Protein AF-A0A1Q5SSH8-F1 (afdb_monomer)

Solvent-accessible surface area (backbone atoms only — not comparable to full-atom values): 10742 Å² total; per-residue (Å²): 135,88,79,85,74,62,74,74,62,55,66,67,69,55,73,82,60,85,85,81,83,82,90,88,72,92,72,87,74,87,79,57,66,72,80,75,53,55,64,91,82,40,62,64,58,55,54,51,51,53,50,52,54,51,52,35,46,73,72,58,79,46,72,84,78,76,70,77,46,78,37,52,49,62,45,45,66,58,54,52,59,52,54,69,41,95,87,51,80,84,38,65,50,75,45,83,59,95,83,60,69,61,94,69,81,79,70,69,95,70,70,79,70,45,57,49,89,45,74,46,81,32,80,42,28,50,42,87,68,26,32,56,47,50,57,46,44,44,76,28,38,33,32,34,75,47,68,44,49,96,68,54,68,82,38,75,61,20,48,55,46,51,55,58,36,46,77,69,67,62

Foldseek 3Di:
DDQDDDPVVVVVVCPPDDDDDDDDDPDPDDDDVVVQPPCVPDVVSVVVVVVVVVVCVVVVSDDDDPQPEEEEQQCVVVLVVVCPDPVDPPRYYYDYDPPDDHDDDDDDPDDQADEQVDEAEQEPLLDDVNLVVLVVVLVNRHQHYHYHYPCACVDPSNVVSVVSSVVSND

Organism: NCBI:txid1316194

InterPro domains:
  IPR013968 Polyketide synthase-like, ketoreductase domain [PF08659] (118-170)
  IPR036291 NAD(P)-binding domain superfamily [SSF51735] (117-169)
  IPR050091 Polyketide and Nonribosomal Peptide Biosynthesis Enzymes [PTHR43775] (43-170)

Mean predicted aligned error: 15.13 Å

Sequence (170 aa):
MAVLVPAQIRRRIYARYPRGGSAGILGIEKINISELVPFHDDPSRLFYILKQVSTLQLDQSIRRPSLKQVWSAPRSIEAIQWAQKPAQHVNGIITFHSDDRVPVTPGLANPLALDGDATYLLAGGTGGRGANLARFLARKGAKNLAIISRSGSSTASAESVFQDLTAKGV

pLDDT: mean 75.87, std 20.67, range [20.83, 97.44]

Structure (mmCIF, N/CA/C/O backbone):
data_AF-A0A1Q5SSH8-F1
#
_entry.id   AF-A0A1Q5SSH8-F1
#
loop_
_atom_site.group_PDB
_atom_site.id
_atom_site.type_symbol
_atom_site.label_atom_id
_atom_site.label_alt_id
_atom_site.label_comp_id
_atom_site.label_asym_id
_atom_site.label_entity_id
_atom_site.label_seq_id
_atom_site.pdbx_PDB_ins_code
_atom_site.Cartn_x
_atom_site.Cartn_y
_atom_site.Cartn_z
_atom_site.occupancy
_atom_site.B_iso_or_equiv
_atom_site.auth_seq_id
_atom_site.auth_comp_id
_atom_site.auth_asym_id
_atom_site.auth_atom_id
_atom_site.pdbx_PDB_model_num
ATOM 1 N N . MET A 1 1 ? 19.139 17.529 -18.973 1.00 21.77 1 MET A N 1
ATOM 2 C CA . MET A 1 1 ? 18.656 17.644 -20.366 1.00 21.77 1 MET A CA 1
ATOM 3 C C . MET A 1 1 ? 17.249 18.221 -20.305 1.00 21.77 1 MET A C 1
ATOM 5 O O . MET A 1 1 ? 16.369 17.561 -19.769 1.00 21.77 1 MET A O 1
ATOM 9 N N . ALA A 1 2 ? 17.071 19.489 -20.684 1.00 20.83 2 ALA A N 1
ATOM 10 C CA . ALA A 1 2 ? 15.781 20.171 -20.591 1.00 20.83 2 ALA A CA 1
ATOM 11 C C . ALA A 1 2 ? 14.850 19.650 -21.694 1.00 20.83 2 ALA A C 1
ATOM 13 O O . ALA A 1 2 ? 15.162 19.779 -22.874 1.00 20.83 2 ALA A O 1
ATOM 14 N N . VAL A 1 3 ? 13.733 19.030 -21.313 1.00 25.66 3 VAL A N 1
ATOM 15 C CA . VAL A 1 3 ? 12.683 18.647 -22.261 1.00 25.66 3 VAL A CA 1
ATOM 16 C C . VAL A 1 3 ? 11.798 19.872 -22.467 1.00 25.66 3 VAL A C 1
ATOM 18 O O . VAL A 1 3 ? 11.134 20.329 -21.536 1.00 25.66 3 VAL A O 1
ATOM 21 N N . LEU A 1 4 ? 11.825 20.436 -23.674 1.00 25.84 4 LEU A N 1
ATOM 22 C CA . LEU A 1 4 ? 10.922 21.513 -24.065 1.00 25.84 4 LEU A CA 1
ATOM 23 C C . LEU A 1 4 ? 9.504 20.934 -24.166 1.00 25.84 4 LEU A C 1
ATOM 25 O O . LEU A 1 4 ? 9.192 20.192 -25.091 1.00 25.84 4 LEU A O 1
ATOM 29 N N . VAL A 1 5 ? 8.648 21.251 -23.195 1.00 35.44 5 VAL A N 1
ATOM 30 C CA . VAL A 1 5 ? 7.224 20.897 -23.251 1.00 35.44 5 VAL A CA 1
ATOM 31 C C . VAL A 1 5 ? 6.489 21.962 -24.081 1.00 35.44 5 VAL A C 1
ATOM 33 O O . VAL A 1 5 ? 6.582 23.148 -23.742 1.00 35.44 5 VAL A O 1
ATOM 36 N N . PRO A 1 6 ? 5.747 21.583 -25.140 1.00 36.59 6 PRO A N 1
ATOM 37 C CA . PRO A 1 6 ? 5.020 22.521 -25.993 1.00 36.59 6 PRO A CA 1
ATOM 38 C C . PRO A 1 6 ? 4.061 23.432 -25.209 1.00 36.59 6 PRO A C 1
ATOM 40 O O . PRO A 1 6 ? 3.349 22.996 -24.300 1.00 36.59 6 PRO A O 1
ATOM 43 N N . ALA A 1 7 ? 3.990 24.711 -25.595 1.00 40.41 7 ALA A N 1
ATOM 44 C CA . ALA A 1 7 ? 3.242 25.761 -24.888 1.00 40.41 7 ALA A CA 1
ATOM 45 C C . ALA A 1 7 ? 1.732 25.477 -24.709 1.00 40.41 7 ALA A C 1
ATOM 47 O O . ALA A 1 7 ? 1.098 26.027 -23.807 1.00 40.41 7 ALA A O 1
ATOM 48 N N . GLN A 1 8 ? 1.155 24.598 -25.531 1.00 41.16 8 GLN A N 1
ATOM 49 C CA . GLN A 1 8 ? -0.257 24.209 -25.462 1.00 41.16 8 GLN A CA 1
ATOM 50 C C . GLN A 1 8 ? -0.583 23.330 -24.240 1.00 41.16 8 GLN A C 1
ATOM 52 O O . GLN A 1 8 ? -1.671 23.456 -23.680 1.00 41.16 8 GLN A O 1
ATOM 57 N N . ILE A 1 9 ? 0.367 22.514 -23.763 1.00 44.97 9 ILE A N 1
ATOM 58 C CA . ILE A 1 9 ? 0.192 21.671 -22.565 1.00 44.97 9 ILE A CA 1
ATOM 59 C C . ILE A 1 9 ? 0.237 22.528 -21.289 1.00 44.97 9 ILE A C 1
ATOM 61 O O . ILE A 1 9 ? -0.510 22.271 -20.343 1.00 44.97 9 ILE A O 1
ATOM 65 N N . ARG A 1 10 ? 1.021 23.620 -21.292 1.00 39.19 10 ARG A N 1
ATOM 66 C CA . ARG A 1 10 ? 1.079 24.580 -20.174 1.00 39.19 10 ARG A CA 1
ATOM 67 C C . ARG A 1 10 ? -0.305 25.155 -19.851 1.00 39.19 10 ARG A C 1
ATOM 69 O O . ARG A 1 10 ? -0.724 25.136 -18.702 1.00 39.19 10 ARG A O 1
ATOM 76 N N . ARG A 1 11 ? -1.068 25.625 -20.842 1.00 38.59 11 ARG A N 1
ATOM 77 C CA . ARG A 1 11 ? -2.319 26.368 -20.576 1.00 38.59 11 ARG A CA 1
ATOM 78 C C . ARG A 1 11 ? -3.423 25.562 -19.877 1.00 38.59 11 ARG A C 1
ATOM 80 O O . ARG A 1 11 ? -4.264 26.174 -19.229 1.00 38.59 11 ARG A O 1
ATOM 87 N N . ARG A 1 12 ? -3.438 24.227 -19.982 1.00 41.97 12 ARG A N 1
ATOM 88 C CA . ARG A 1 12 ? -4.515 23.387 -19.416 1.00 41.97 12 ARG A CA 1
ATOM 89 C C . ARG A 1 12 ? -4.196 22.774 -18.055 1.00 41.97 12 ARG A C 1
ATOM 91 O O . ARG A 1 12 ? -5.119 22.549 -17.282 1.00 41.97 12 ARG A O 1
ATOM 98 N N . ILE A 1 13 ? -2.920 22.556 -17.740 1.00 41.16 13 ILE A N 1
ATOM 99 C CA . ILE A 1 13 ? -2.499 22.072 -16.415 1.00 41.16 13 ILE A CA 1
ATOM 100 C C . ILE A 1 13 ? -2.569 23.213 -15.378 1.00 41.16 13 ILE A C 1
ATOM 102 O O . ILE A 1 13 ? -3.005 22.994 -14.252 1.00 41.16 13 ILE A O 1
ATOM 106 N N . TYR A 1 14 ? -2.259 24.455 -15.775 1.00 39.22 14 TYR A N 1
ATOM 107 C CA . TYR A 1 14 ? -2.230 25.620 -14.872 1.00 39.22 14 TYR A CA 1
ATOM 108 C C . TYR A 1 14 ? -3.598 26.264 -14.561 1.00 39.22 14 TYR A C 1
ATOM 110 O O . TYR A 1 14 ? -3.658 27.192 -13.762 1.00 39.22 14 TYR A O 1
ATOM 118 N N . ALA A 1 15 ? -4.709 25.802 -15.147 1.00 39.56 15 ALA A N 1
ATOM 119 C CA . ALA A 1 15 ? -6.022 26.435 -14.951 1.00 39.56 15 ALA A CA 1
ATOM 120 C C . ALA A 1 15 ? -6.690 26.114 -13.594 1.00 39.56 15 ALA A C 1
ATOM 122 O O . ALA A 1 15 ? -7.671 26.762 -13.239 1.00 39.56 15 ALA A O 1
ATOM 123 N N . ARG A 1 16 ? -6.183 25.130 -12.832 1.00 39.19 16 ARG A N 1
ATOM 124 C CA . ARG A 1 16 ? -6.771 24.688 -11.548 1.00 39.19 16 ARG A CA 1
ATOM 125 C C . ARG A 1 16 ? -5.891 24.974 -10.315 1.00 39.19 16 ARG A C 1
ATOM 127 O O . ARG A 1 16 ? -6.264 24.598 -9.213 1.00 39.19 16 ARG A O 1
ATOM 134 N N . TYR A 1 17 ? -4.769 25.679 -10.473 1.00 36.31 17 TYR A N 1
ATOM 135 C CA . TYR A 1 17 ? -3.901 26.093 -9.360 1.00 36.31 17 TYR A CA 1
ATOM 136 C C . TYR A 1 17 ? -3.694 27.618 -9.386 1.00 36.31 17 TYR A C 1
ATOM 138 O O . TYR A 1 17 ? -2.878 28.107 -10.172 1.00 36.31 17 TYR A O 1
ATOM 146 N N . PRO A 1 18 ? -4.444 28.399 -8.583 1.00 34.56 18 PRO A N 1
ATOM 147 C CA . PRO A 1 18 ? -4.277 29.844 -8.538 1.00 34.56 18 PRO A CA 1
ATOM 148 C C . PRO A 1 18 ? -2.944 30.204 -7.871 1.00 34.56 18 PRO A C 1
ATOM 150 O O . PRO A 1 18 ? -2.592 29.703 -6.805 1.00 34.56 18 PRO A O 1
ATOM 153 N N . ARG A 1 19 ? -2.196 31.082 -8.542 1.00 47.03 19 ARG A N 1
ATOM 154 C CA . ARG A 1 19 ? -0.917 31.638 -8.091 1.00 47.03 19 ARG A CA 1
ATOM 155 C C . ARG A 1 19 ? -1.074 32.417 -6.786 1.00 47.03 19 ARG A C 1
ATOM 157 O O . ARG A 1 19 ? -1.913 33.308 -6.708 1.00 47.03 19 ARG A O 1
ATOM 164 N N . GLY A 1 20 ? -0.149 32.208 -5.856 1.00 34.50 20 GLY A N 1
ATOM 165 C CA . GLY A 1 20 ? 0.271 33.230 -4.901 1.00 34.50 20 GLY A CA 1
ATOM 166 C C . GLY A 1 20 ? 1.731 33.597 -5.168 1.00 34.50 20 GLY A C 1
ATOM 167 O O . GLY A 1 20 ? 2.601 32.760 -4.972 1.00 34.50 20 GLY A O 1
ATOM 168 N N . GLY A 1 21 ? 1.993 34.831 -5.612 1.00 32.09 21 GLY A N 1
ATOM 169 C CA . GLY A 1 21 ? 3.305 35.478 -5.455 1.00 32.09 21 GLY A CA 1
ATOM 170 C C . GLY A 1 21 ? 4.290 35.445 -6.634 1.00 32.09 21 GLY A C 1
ATOM 171 O O . GLY A 1 21 ? 4.921 34.434 -6.909 1.00 32.09 21 GLY A O 1
ATOM 172 N N . SER A 1 22 ? 4.479 36.634 -7.225 1.00 32.91 22 SER A N 1
ATOM 173 C CA . SER A 1 22 ? 5.673 37.185 -7.904 1.00 32.91 22 SER A CA 1
ATOM 174 C C . SER A 1 22 ? 6.276 36.496 -9.141 1.00 32.91 22 SER A C 1
ATOM 176 O O . SER A 1 22 ? 6.702 35.347 -9.150 1.00 32.91 22 SER A O 1
ATOM 178 N N . ALA A 1 23 ? 6.371 37.308 -10.195 1.00 40.91 23 ALA A N 1
ATOM 179 C CA . ALA A 1 23 ? 7.045 37.050 -11.454 1.00 40.91 23 ALA A CA 1
ATOM 180 C C . ALA A 1 23 ? 8.534 36.686 -11.292 1.00 40.91 23 ALA A C 1
ATOM 182 O O . ALA A 1 23 ? 9.235 37.269 -10.472 1.00 40.91 23 ALA A O 1
ATOM 183 N N . GLY A 1 24 ? 9.026 35.802 -12.168 1.00 35.91 24 GLY A N 1
ATOM 184 C CA . GLY A 1 24 ? 10.429 35.840 -12.596 1.00 35.91 24 GLY A CA 1
ATOM 185 C C . GLY A 1 24 ? 11.354 34.684 -12.212 1.00 35.91 24 GLY A C 1
ATOM 186 O O . GLY A 1 24 ? 12.543 34.805 -12.479 1.00 35.91 24 GLY A O 1
ATOM 187 N N . ILE A 1 25 ? 10.879 33.564 -11.655 1.00 35.59 25 ILE A N 1
ATOM 188 C CA . ILE A 1 25 ? 11.771 32.438 -11.313 1.00 35.59 25 ILE A CA 1
ATOM 189 C C . ILE A 1 25 ? 11.357 31.170 -12.064 1.00 35.59 25 ILE A C 1
ATOM 191 O O . ILE A 1 25 ? 10.195 30.764 -12.052 1.00 35.59 25 ILE A O 1
ATOM 195 N N . LEU A 1 26 ? 12.334 30.558 -12.740 1.00 40.56 26 LEU A N 1
ATOM 196 C CA . LEU A 1 26 ? 12.264 29.244 -13.375 1.00 40.56 26 LEU A CA 1
ATOM 197 C C . LEU A 1 26 ? 12.025 28.188 -12.274 1.00 40.56 26 LEU A C 1
ATOM 199 O O . LEU A 1 26 ? 12.963 27.630 -11.713 1.00 40.56 26 LEU A O 1
ATOM 203 N N . GLY A 1 27 ? 10.765 27.992 -11.886 1.00 34.47 27 GLY A N 1
ATOM 204 C CA . GLY A 1 27 ? 10.389 27.075 -10.814 1.00 34.47 27 GLY A CA 1
ATOM 205 C C . GLY A 1 27 ? 10.609 25.622 -11.226 1.00 34.47 27 GLY A C 1
ATOM 206 O O . GLY A 1 27 ? 10.046 25.161 -12.219 1.00 34.47 27 GLY A O 1
ATOM 207 N N . ILE A 1 28 ? 11.419 24.887 -10.463 1.00 36.03 28 ILE A N 1
ATOM 208 C CA . ILE A 1 28 ? 11.443 23.424 -10.524 1.00 36.03 28 ILE A CA 1
ATOM 209 C C . ILE A 1 28 ? 10.175 22.945 -9.810 1.00 36.03 28 ILE A C 1
ATOM 211 O O . ILE A 1 28 ? 10.139 22.856 -8.585 1.00 36.03 28 ILE A O 1
ATOM 215 N N . GLU A 1 29 ? 9.109 22.683 -10.566 1.00 48.97 29 GLU A N 1
ATOM 216 C CA . GLU A 1 29 ? 7.878 22.109 -10.018 1.00 48.97 29 GLU A CA 1
ATOM 217 C C . GLU A 1 29 ? 8.017 20.584 -9.925 1.00 48.97 29 GLU A C 1
ATOM 219 O O . GLU A 1 29 ? 8.230 19.887 -10.921 1.00 48.97 29 GLU A O 1
ATOM 224 N N . LYS A 1 30 ? 7.917 20.052 -8.702 1.00 42.56 30 LYS A N 1
ATOM 225 C CA . LYS A 1 30 ? 7.926 18.611 -8.438 1.00 42.56 30 LYS A CA 1
ATOM 226 C C . LYS A 1 30 ? 6.594 18.022 -8.895 1.00 42.56 30 LYS A C 1
ATOM 228 O O . LYS A 1 30 ? 5.599 18.091 -8.185 1.00 42.56 30 LYS A O 1
ATOM 233 N N . ILE A 1 31 ? 6.586 17.440 -10.085 1.00 58.81 31 ILE A N 1
ATOM 234 C CA . ILE A 1 31 ? 5.421 16.740 -10.617 1.00 58.81 31 ILE A CA 1
ATOM 235 C C . ILE A 1 31 ? 5.429 15.307 -10.082 1.00 58.81 31 ILE A C 1
ATOM 237 O O . ILE A 1 31 ? 6.291 14.506 -10.449 1.00 58.81 31 ILE A O 1
ATOM 241 N N . ASN A 1 32 ? 4.469 14.976 -9.220 1.00 58.44 32 ASN A N 1
ATOM 242 C CA . ASN A 1 32 ? 4.260 13.605 -8.780 1.00 58.44 32 ASN A CA 1
ATOM 243 C C . ASN A 1 32 ? 3.354 12.868 -9.775 1.00 58.44 32 ASN A C 1
ATOM 245 O O . ASN A 1 32 ? 2.171 13.176 -9.914 1.00 58.44 32 ASN A O 1
ATOM 249 N N . ILE A 1 33 ? 3.908 11.881 -10.480 1.00 61.31 33 ILE A N 1
ATOM 250 C CA . ILE A 1 33 ? 3.168 11.126 -11.499 1.00 61.31 33 ILE A CA 1
ATOM 251 C C . ILE A 1 33 ? 1.979 10.369 -10.879 1.00 61.31 33 ILE A C 1
ATOM 253 O O . ILE A 1 33 ? 0.953 10.233 -11.541 1.00 61.31 33 ILE A O 1
ATOM 257 N N . SER A 1 34 ? 2.048 9.951 -9.607 1.00 58.88 34 SER A N 1
ATOM 258 C CA . SER A 1 34 ? 0.924 9.258 -8.955 1.00 58.88 34 SER A CA 1
ATOM 259 C C . SER A 1 34 ? -0.309 10.150 -8.770 1.00 58.88 34 SER A C 1
ATOM 261 O O . SER A 1 34 ? -1.427 9.651 -8.764 1.00 58.88 34 SER A O 1
ATOM 263 N N . GLU A 1 35 ? -0.127 11.468 -8.664 1.00 61.06 35 GLU A N 1
ATOM 264 C CA . GLU A 1 35 ? -1.220 12.450 -8.545 1.00 61.06 35 GLU A CA 1
ATOM 265 C C . GLU A 1 35 ? -1.784 12.864 -9.914 1.00 61.06 35 GLU A C 1
ATOM 267 O O . GLU A 1 35 ? -2.909 13.355 -10.036 1.00 61.06 35 GLU A O 1
ATOM 272 N N . LEU A 1 36 ? -1.007 12.647 -10.976 1.00 57.47 36 LEU A N 1
ATOM 273 C CA . LEU A 1 36 ? -1.443 12.853 -12.353 1.00 57.47 36 LEU A CA 1
ATOM 274 C C . LEU A 1 36 ? -2.360 11.743 -12.851 1.00 57.47 36 LEU A C 1
ATOM 276 O O . LEU A 1 36 ? -3.102 11.980 -13.808 1.00 57.47 36 LEU A O 1
ATOM 280 N N . VAL A 1 37 ? -2.300 10.560 -12.236 1.00 57.81 37 VAL A N 1
ATOM 281 C CA . VAL A 1 37 ? -2.986 9.376 -12.748 1.00 57.81 37 VAL A CA 1
ATOM 282 C C . VAL A 1 37 ? -3.693 8.564 -11.652 1.00 57.81 37 VAL A C 1
ATOM 284 O O . VAL A 1 37 ? -3.322 7.422 -11.382 1.00 57.81 37 VAL A O 1
ATOM 287 N N . PRO A 1 38 ? -4.768 9.095 -11.040 1.00 58.94 38 PRO A N 1
ATOM 288 C CA . PRO A 1 38 ? -5.750 8.257 -10.368 1.00 58.94 38 PRO A CA 1
ATOM 289 C C . PRO A 1 38 ? -6.574 7.524 -11.439 1.00 58.94 38 PRO A C 1
ATOM 291 O O . PRO A 1 38 ? -7.648 7.960 -11.845 1.00 58.94 38 PRO A O 1
ATOM 294 N N . PHE A 1 39 ? -6.031 6.417 -11.954 1.00 54.72 39 PHE A N 1
ATOM 295 C CA . PHE A 1 39 ? -6.656 5.595 -13.003 1.00 54.72 39 PHE A CA 1
ATOM 296 C C . PHE A 1 39 ? -8.064 5.108 -12.639 1.00 54.72 39 PHE A C 1
ATOM 298 O O . PHE A 1 39 ? -8.866 4.825 -13.525 1.00 54.72 39 PHE A O 1
ATOM 305 N N . HIS A 1 40 ? -8.341 4.997 -11.340 1.00 57.31 40 HIS A N 1
ATOM 306 C CA . HIS A 1 40 ? -9.621 4.545 -10.815 1.00 57.31 40 HIS A CA 1
ATOM 307 C C . HIS A 1 40 ? -10.704 5.633 -10.845 1.00 57.31 40 HIS A C 1
ATOM 309 O O . HIS A 1 40 ? -11.877 5.288 -10.939 1.00 57.31 40 HIS A O 1
ATOM 315 N N . ASP A 1 41 ? -10.323 6.915 -10.839 1.00 65.56 41 ASP A N 1
ATOM 316 C CA . ASP A 1 41 ? -11.270 8.024 -10.663 1.00 65.56 41 ASP A CA 1
ATOM 317 C C . ASP A 1 41 ? -11.634 8.721 -11.989 1.00 65.56 41 ASP A C 1
ATOM 319 O O . ASP A 1 41 ? -12.723 9.276 -12.112 1.00 65.56 41 ASP A O 1
ATOM 323 N N . ASP A 1 42 ? -10.748 8.695 -12.998 1.00 71.62 42 ASP A N 1
ATOM 324 C CA . ASP A 1 42 ? -11.008 9.288 -14.323 1.00 71.62 42 ASP A CA 1
ATOM 325 C C . ASP A 1 42 ? -10.308 8.520 -15.471 1.00 71.62 42 ASP A C 1
ATOM 327 O O . ASP A 1 42 ? -9.178 8.845 -15.867 1.00 71.62 42 ASP A O 1
ATOM 331 N N . PRO A 1 43 ? -10.988 7.527 -16.073 1.00 76.81 43 PRO A N 1
ATOM 332 C CA . PRO A 1 43 ? -10.472 6.777 -17.221 1.00 76.81 43 PRO A CA 1
ATOM 333 C C . PRO A 1 43 ? -10.178 7.642 -18.461 1.00 76.81 43 PRO A C 1
ATOM 335 O O . PRO A 1 43 ? -9.291 7.311 -19.256 1.00 76.81 43 PRO A O 1
ATOM 338 N N . SER A 1 44 ? -10.873 8.776 -18.634 1.00 79.06 44 SER A N 1
ATOM 339 C CA . SER A 1 44 ? -10.694 9.660 -19.799 1.00 79.06 44 SER A CA 1
ATOM 340 C C . SER A 1 44 ? -9.335 10.354 -19.774 1.00 79.06 44 SER A C 1
ATOM 342 O O . SER A 1 44 ? -8.732 10.614 -20.822 1.00 79.06 44 SER A O 1
ATOM 344 N N . ARG A 1 45 ? -8.812 10.617 -18.574 1.00 74.94 45 ARG A N 1
ATOM 345 C CA . ARG A 1 45 ? -7.493 11.219 -18.376 1.00 74.94 45 ARG A CA 1
ATOM 346 C C . ARG A 1 45 ? -6.367 10.303 -18.839 1.00 74.94 45 ARG A C 1
ATOM 348 O O . ARG A 1 45 ? -5.435 10.784 -19.486 1.00 74.94 45 ARG A O 1
ATOM 355 N N . LEU A 1 46 ? -6.468 8.998 -18.577 1.00 77.88 46 LEU A N 1
ATOM 356 C CA . LEU A 1 46 ? -5.505 8.023 -19.090 1.00 77.88 46 LEU A CA 1
ATOM 357 C C . LEU A 1 46 ? -5.509 8.015 -20.620 1.00 77.88 46 LEU A C 1
ATOM 359 O O . LEU A 1 46 ? -4.450 8.124 -21.240 1.00 77.88 46 LEU A O 1
ATOM 363 N N . PHE A 1 47 ? -6.696 7.923 -21.225 1.00 82.75 47 PHE A N 1
ATOM 364 C CA . PHE A 1 47 ? -6.832 7.938 -22.679 1.00 82.75 47 PHE A CA 1
ATOM 365 C C . PHE A 1 47 ? -6.214 9.203 -23.287 1.00 82.75 47 PHE A C 1
ATOM 367 O O . PHE A 1 47 ? -5.460 9.124 -24.257 1.00 82.75 47 PHE A O 1
ATOM 374 N N . TYR A 1 48 ? -6.468 10.368 -22.683 1.00 83.94 48 TYR A N 1
ATOM 375 C CA . TYR A 1 48 ? -5.864 11.627 -23.106 1.00 83.94 48 TYR A CA 1
ATOM 376 C C . TYR A 1 48 ? -4.332 11.584 -23.040 1.00 83.94 48 TYR A C 1
ATOM 378 O O . TYR A 1 48 ? -3.679 11.923 -24.025 1.00 83.94 48 TYR A O 1
ATOM 386 N N . ILE A 1 49 ? -3.753 11.139 -21.920 1.00 84.25 49 ILE A N 1
ATOM 387 C CA . ILE A 1 49 ? -2.294 11.052 -21.749 1.00 84.25 49 ILE A CA 1
ATOM 388 C C . ILE A 1 49 ? -1.684 10.095 -22.778 1.00 84.25 49 ILE A C 1
ATOM 390 O O . ILE A 1 49 ? -0.731 10.470 -23.460 1.00 84.25 49 ILE A O 1
ATOM 394 N N . LEU A 1 50 ? -2.249 8.895 -22.944 1.00 86.00 50 LEU A N 1
ATOM 395 C CA . LEU A 1 50 ? -1.763 7.914 -23.918 1.00 86.00 50 LEU A CA 1
ATOM 396 C C . LEU A 1 50 ? -1.850 8.443 -25.349 1.00 86.00 50 LEU A C 1
ATOM 398 O O . LEU A 1 50 ? -0.902 8.281 -26.115 1.00 86.00 50 LEU A O 1
ATOM 402 N N . LYS A 1 51 ? -2.942 9.135 -25.697 1.00 88.00 51 LYS A N 1
ATOM 403 C CA . LYS A 1 51 ? -3.087 9.787 -27.002 1.00 88.00 51 LYS A CA 1
ATOM 404 C C . LYS A 1 51 ? -1.996 10.836 -27.221 1.00 88.00 51 LYS A C 1
ATOM 406 O O . LYS A 1 51 ? -1.382 10.840 -28.280 1.00 88.00 51 LYS A O 1
ATOM 411 N N . GLN A 1 52 ? -1.724 11.692 -26.233 1.00 87.00 52 GLN A N 1
ATOM 412 C CA . GLN A 1 52 ? -0.665 12.704 -26.340 1.00 8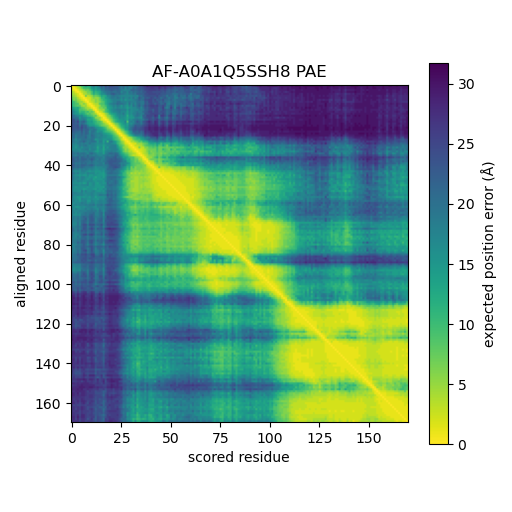7.00 52 GLN A CA 1
ATOM 413 C C . GLN A 1 52 ? 0.722 12.068 -26.497 1.00 87.00 52 GLN A C 1
ATOM 415 O O . GLN A 1 52 ? 1.472 12.460 -27.385 1.00 87.00 52 GLN A O 1
ATOM 420 N N . VAL A 1 53 ? 1.051 11.060 -25.683 1.00 87.06 53 VAL A N 1
ATOM 421 C CA . VAL A 1 53 ? 2.328 10.331 -25.785 1.00 87.06 53 VAL A CA 1
ATOM 422 C C . VAL A 1 53 ? 2.460 9.652 -27.150 1.00 87.06 53 VAL A C 1
ATOM 424 O O . VAL A 1 53 ? 3.519 9.727 -27.766 1.00 87.06 53 VAL A O 1
ATOM 427 N N . SER A 1 54 ? 1.385 9.045 -27.662 1.00 86.31 54 SER A N 1
ATOM 428 C CA . SER A 1 54 ? 1.371 8.426 -28.989 1.00 86.31 54 SER A CA 1
ATOM 429 C C . SER A 1 54 ? 1.611 9.445 -30.103 1.00 86.31 54 SER A C 1
ATOM 431 O O . SER A 1 54 ? 2.450 9.185 -30.963 1.00 86.31 54 SER A O 1
ATOM 433 N N . THR A 1 55 ? 0.951 10.609 -30.070 1.00 88.56 55 THR A N 1
ATOM 434 C CA . THR A 1 55 ? 1.192 11.691 -31.038 1.00 88.56 55 THR A CA 1
ATOM 435 C C . THR A 1 55 ? 2.653 12.137 -31.016 1.00 88.56 55 THR A C 1
ATOM 437 O O . THR A 1 55 ? 3.285 12.163 -32.068 1.00 88.56 55 THR A O 1
ATOM 440 N N . LEU A 1 56 ? 3.209 12.386 -29.825 1.00 87.94 56 LEU A N 1
ATOM 441 C CA . LEU A 1 56 ? 4.607 12.803 -29.651 1.00 87.94 56 LEU A CA 1
ATOM 442 C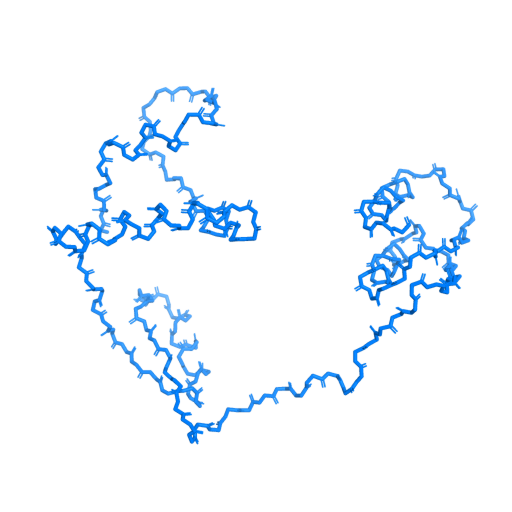 C . LEU A 1 56 ? 5.617 11.738 -30.109 1.00 87.94 56 LEU A C 1
ATOM 444 O O . LEU A 1 56 ? 6.767 12.032 -30.434 1.00 87.94 56 LEU A O 1
ATOM 448 N N . GLN A 1 57 ? 5.237 10.462 -30.059 1.00 85.06 57 GLN A N 1
ATOM 449 C CA . GLN A 1 57 ? 6.094 9.382 -30.535 1.00 85.06 57 GLN A CA 1
ATOM 450 C C . GLN A 1 57 ? 6.030 9.251 -32.061 1.00 85.06 57 GLN A C 1
ATOM 452 O O . GLN A 1 57 ? 7.049 8.968 -32.689 1.00 85.06 57 GLN A O 1
ATOM 457 N N . LEU A 1 58 ? 4.851 9.463 -32.656 1.00 87.06 58 LEU A N 1
ATOM 458 C CA . LEU A 1 58 ? 4.647 9.446 -34.107 1.00 87.06 58 LEU A CA 1
ATOM 459 C C . LEU A 1 58 ? 5.325 10.636 -34.794 1.00 87.06 58 LEU A C 1
ATOM 461 O O . LEU A 1 58 ? 5.924 10.461 -35.852 1.00 87.06 58 LEU A O 1
ATOM 465 N N . ASP A 1 59 ? 5.283 11.817 -34.177 1.00 90.50 59 ASP A N 1
ATOM 466 C CA . ASP A 1 59 ? 5.961 13.021 -34.675 1.00 90.50 59 ASP A CA 1
ATOM 467 C C . ASP A 1 59 ? 7.476 13.048 -34.368 1.00 90.50 59 ASP A C 1
ATOM 469 O O . ASP A 1 59 ? 8.171 13.999 -34.722 1.00 90.50 59 ASP A O 1
ATOM 473 N N . GLN A 1 60 ? 7.999 11.983 -33.744 1.00 81.81 60 GLN A N 1
ATOM 474 C CA . GLN A 1 60 ? 9.398 11.807 -33.340 1.00 81.81 60 GLN A CA 1
ATOM 475 C C . GLN A 1 60 ? 9.930 12.858 -32.344 1.00 81.81 60 GLN A C 1
ATOM 477 O O . GLN A 1 60 ? 11.143 12.915 -32.106 1.00 81.81 60 GLN A O 1
ATOM 482 N N . SER A 1 61 ? 9.056 13.649 -31.711 1.00 82.00 61 SER A N 1
ATOM 483 C CA . SER A 1 61 ? 9.427 14.621 -30.673 1.00 82.00 61 SER A CA 1
ATOM 484 C C . SER A 1 61 ? 9.874 13.943 -29.380 1.00 82.00 61 SER A C 1
ATOM 486 O O . SER A 1 61 ? 10.679 14.505 -28.635 1.00 82.00 61 SER A O 1
ATOM 488 N N . ILE A 1 62 ? 9.393 12.724 -29.111 1.00 82.50 62 ILE A N 1
ATOM 489 C CA . ILE A 1 62 ? 9.953 11.846 -28.080 1.00 82.50 62 ILE A CA 1
ATOM 490 C C . ILE A 1 62 ? 10.617 10.631 -28.723 1.00 82.50 62 ILE A C 1
ATOM 492 O O . ILE A 1 62 ? 10.073 9.975 -29.609 1.00 82.50 62 ILE A O 1
ATOM 496 N N . ARG A 1 63 ? 11.817 10.303 -28.243 1.00 77.38 63 ARG A N 1
ATOM 497 C CA . ARG A 1 63 ? 12.542 9.094 -28.640 1.00 77.38 63 ARG A CA 1
ATOM 498 C C . ARG A 1 63 ? 12.448 8.065 -27.532 1.00 77.38 63 ARG A C 1
ATOM 500 O O . ARG A 1 63 ? 12.452 8.419 -26.352 1.00 77.38 63 ARG A O 1
ATOM 507 N N . ARG A 1 64 ? 12.411 6.785 -27.912 1.00 70.00 64 ARG A N 1
ATOM 508 C CA . ARG A 1 64 ? 12.553 5.700 -26.938 1.00 70.00 64 ARG A CA 1
ATOM 509 C C . ARG A 1 64 ? 13.868 5.908 -26.180 1.00 70.00 64 ARG A C 1
ATOM 511 O O . ARG A 1 64 ? 14.899 6.091 -26.834 1.00 70.00 64 ARG A O 1
ATOM 518 N N . PRO A 1 65 ? 13.853 5.917 -24.839 1.00 73.31 65 PRO A N 1
ATOM 519 C CA . PRO A 1 65 ? 15.085 6.033 -24.081 1.00 73.31 65 PRO A CA 1
ATOM 520 C C . PRO A 1 65 ? 15.987 4.847 -24.424 1.00 73.31 65 PRO A C 1
ATOM 522 O O . PRO A 1 65 ? 15.517 3.713 -24.544 1.00 73.31 65 PRO A O 1
ATOM 525 N N . SER A 1 66 ? 17.283 5.102 -24.596 1.00 74.12 66 SER A N 1
ATOM 526 C CA . SE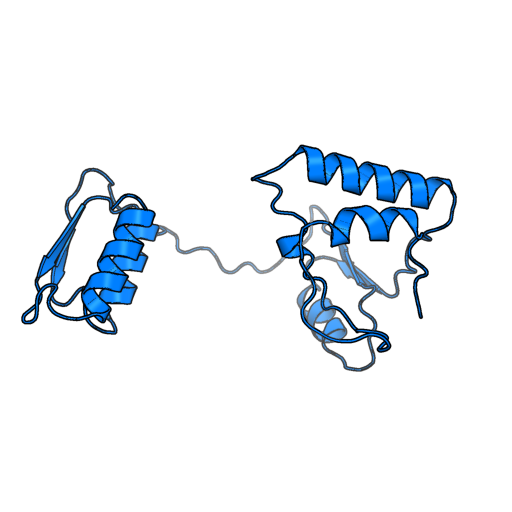R A 1 66 ? 18.248 4.018 -24.722 1.00 74.12 66 SER A CA 1
ATOM 527 C C . SER A 1 66 ? 18.280 3.247 -23.405 1.00 74.12 66 SER A C 1
ATOM 529 O O . SER A 1 66 ? 18.562 3.805 -22.338 1.00 74.12 66 SER A O 1
ATOM 531 N N . LEU A 1 67 ? 17.941 1.961 -23.486 1.00 76.94 67 LEU A N 1
ATOM 532 C CA . LEU A 1 67 ? 18.074 1.044 -22.366 1.00 76.94 67 LEU A CA 1
ATOM 533 C C . LEU A 1 67 ? 19.560 0.853 -22.106 1.00 76.94 67 LEU A C 1
ATOM 535 O O . LEU A 1 67 ? 20.304 0.440 -22.994 1.00 76.94 67 LEU A O 1
ATOM 539 N N . LYS A 1 68 ? 19.996 1.180 -20.892 1.00 81.25 68 LYS A N 1
ATOM 540 C CA . LYS A 1 68 ? 21.388 0.961 -20.495 1.00 81.25 68 LYS A CA 1
ATOM 541 C C . LYS A 1 68 ? 21.622 -0.484 -20.086 1.00 81.25 68 LYS A C 1
ATOM 543 O O . LYS A 1 68 ? 22.735 -0.969 -20.229 1.00 81.25 68 LYS A O 1
ATOM 548 N N . GLN A 1 69 ? 20.592 -1.139 -19.552 1.00 85.19 69 GLN A N 1
ATOM 549 C CA . GLN A 1 69 ? 20.733 -2.453 -18.949 1.00 85.19 69 GLN A CA 1
ATOM 550 C C . GLN A 1 69 ? 19.380 -3.178 -18.870 1.00 85.19 69 GLN A C 1
ATOM 552 O O . GLN A 1 69 ? 18.342 -2.564 -18.605 1.00 85.19 69 GLN A O 1
ATOM 557 N N . VAL A 1 70 ? 19.409 -4.489 -19.102 1.00 89.56 70 VAL A N 1
ATOM 558 C CA . VAL A 1 70 ? 18.256 -5.395 -19.027 1.00 89.56 70 VAL A CA 1
ATOM 559 C C . VAL A 1 70 ? 18.625 -6.541 -18.086 1.00 89.56 70 VAL A C 1
ATOM 561 O O . VAL A 1 70 ? 19.717 -7.099 -18.208 1.00 89.56 70 VAL A O 1
ATOM 564 N N . TRP A 1 71 ? 17.737 -6.887 -17.154 1.00 92.06 71 TRP A N 1
ATOM 565 C CA . TRP A 1 71 ? 17.883 -8.042 -16.259 1.00 92.06 71 TRP A CA 1
ATOM 566 C C . TRP A 1 71 ? 16.653 -8.934 -16.351 1.00 92.06 71 TRP A C 1
ATOM 568 O O . TRP A 1 71 ? 15.544 -8.429 -16.492 1.00 92.06 71 TRP A O 1
ATOM 578 N N . SER A 1 72 ? 16.834 -10.242 -16.190 1.00 93.81 72 SER A N 1
ATOM 579 C CA . SER A 1 72 ? 15.716 -11.141 -15.906 1.00 93.81 72 SER A CA 1
ATOM 580 C C . SER A 1 72 ? 15.246 -10.981 -14.456 1.00 93.81 72 SER A C 1
ATOM 582 O O . SER A 1 72 ? 16.004 -10.547 -13.578 1.00 93.81 72 SER A O 1
ATOM 584 N N . ALA A 1 73 ? 13.998 -11.356 -14.187 1.00 93.31 73 ALA A N 1
ATOM 585 C CA . ALA A 1 73 ? 13.368 -11.221 -12.878 1.00 93.31 73 ALA A CA 1
ATOM 586 C C . ALA A 1 73 ? 14.153 -11.858 -11.705 1.00 93.31 73 ALA A C 1
ATOM 588 O O . ALA A 1 73 ? 14.203 -11.237 -10.635 1.00 93.31 73 ALA A O 1
ATOM 589 N N . PRO A 1 74 ? 14.844 -13.011 -11.861 1.00 93.38 74 PRO A N 1
ATOM 590 C CA . PRO A 1 74 ? 15.667 -13.595 -10.800 1.00 93.38 74 PRO A CA 1
ATOM 591 C C . PRO A 1 74 ? 16.815 -12.685 -10.341 1.00 93.38 74 PRO A C 1
ATOM 593 O O . PRO A 1 74 ? 17.250 -12.773 -9.197 1.00 93.38 74 PRO A O 1
ATOM 596 N N . ARG A 1 75 ? 17.274 -11.763 -11.199 1.00 93.19 75 ARG A N 1
ATOM 597 C CA . ARG A 1 75 ? 18.326 -10.776 -10.895 1.00 93.19 75 ARG A CA 1
ATOM 598 C C . ARG A 1 75 ? 17.767 -9.406 -10.503 1.00 93.19 75 ARG A C 1
ATOM 600 O O . ARG A 1 75 ? 18.487 -8.409 -10.513 1.00 93.19 75 ARG A O 1
ATOM 607 N N . SER 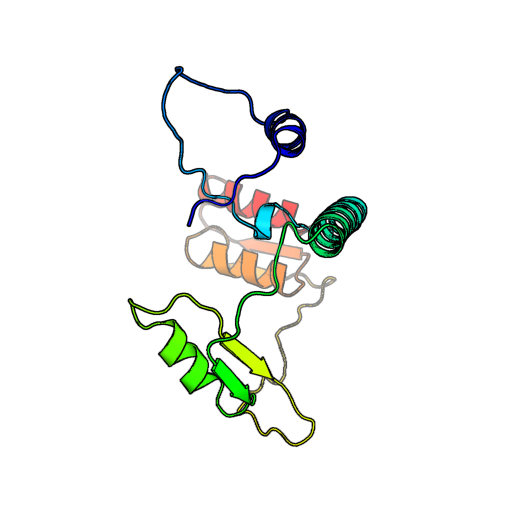A 1 76 ? 16.491 -9.336 -10.132 1.00 90.38 76 SER A N 1
ATOM 608 C CA . SER A 1 76 ? 15.825 -8.093 -9.717 1.00 90.38 76 SER A CA 1
ATOM 609 C C . SER A 1 76 ? 16.542 -7.371 -8.570 1.00 90.38 76 SER A C 1
ATOM 611 O O . SER A 1 76 ? 16.644 -6.147 -8.592 1.00 90.38 76 SER A O 1
ATOM 613 N N . ILE A 1 77 ? 17.107 -8.105 -7.608 1.00 90.06 77 ILE A N 1
ATOM 614 C CA . ILE A 1 77 ? 17.871 -7.518 -6.496 1.00 90.06 77 ILE A CA 1
ATOM 615 C C . ILE A 1 77 ? 19.121 -6.792 -7.007 1.00 90.06 77 ILE A C 1
ATOM 617 O O . ILE A 1 77 ? 19.385 -5.664 -6.593 1.00 90.06 77 ILE A O 1
ATOM 621 N N . GLU A 1 78 ? 19.850 -7.382 -7.957 1.00 90.88 78 GLU A N 1
ATOM 622 C CA . GLU A 1 78 ? 21.007 -6.734 -8.583 1.00 90.88 78 GLU A CA 1
ATOM 623 C C . GLU A 1 78 ? 20.598 -5.483 -9.368 1.00 90.88 78 GLU A C 1
ATOM 625 O O . GLU A 1 78 ? 21.289 -4.468 -9.311 1.00 90.88 78 GLU A O 1
ATOM 630 N N . ALA A 1 79 ? 19.463 -5.533 -10.072 1.00 89.88 79 ALA A N 1
ATOM 631 C CA . ALA A 1 79 ? 18.922 -4.390 -10.805 1.00 89.88 79 ALA A CA 1
ATOM 632 C C . ALA A 1 79 ? 18.568 -3.219 -9.867 1.00 89.88 79 ALA A C 1
ATOM 634 O O . ALA A 1 79 ? 18.877 -2.065 -10.166 1.00 89.88 79 ALA A O 1
ATOM 635 N N . ILE A 1 80 ? 17.976 -3.510 -8.703 1.00 88.50 80 ILE A N 1
ATOM 636 C CA . ILE A 1 80 ? 17.645 -2.510 -7.674 1.00 88.50 80 ILE A CA 1
ATOM 637 C C . ILE A 1 80 ? 18.921 -1.930 -7.054 1.00 88.50 80 ILE A C 1
ATOM 639 O O . ILE A 1 80 ? 19.045 -0.712 -6.930 1.00 88.50 80 ILE A O 1
ATOM 643 N N . GLN A 1 81 ? 19.891 -2.775 -6.698 1.00 88.62 81 GLN A N 1
ATOM 644 C CA . GLN A 1 81 ? 21.182 -2.330 -6.162 1.00 88.62 81 GLN A CA 1
ATOM 645 C C . GLN A 1 81 ? 21.965 -1.486 -7.168 1.00 88.62 81 GLN A C 1
ATOM 647 O O . GLN A 1 81 ? 22.626 -0.519 -6.793 1.00 88.62 81 GLN A O 1
ATOM 652 N N . TRP A 1 82 ? 21.897 -1.845 -8.451 1.00 86.50 82 TRP A N 1
ATOM 653 C CA . TRP A 1 82 ? 22.424 -1.035 -9.539 1.00 86.50 82 TRP A CA 1
ATOM 654 C C . TRP A 1 82 ? 21.757 0.343 -9.497 1.00 86.50 82 TRP A C 1
ATOM 656 O O . TRP A 1 82 ? 22.458 1.321 -9.243 1.00 86.50 82 TRP A O 1
ATOM 666 N N . ALA A 1 83 ? 20.423 0.406 -9.577 1.00 85.56 83 ALA A N 1
ATOM 667 C CA . ALA A 1 83 ? 19.656 1.654 -9.638 1.00 85.56 83 ALA A CA 1
ATOM 668 C C . ALA A 1 83 ? 19.867 2.608 -8.444 1.00 85.56 83 ALA A C 1
ATOM 670 O O . ALA A 1 83 ? 19.665 3.812 -8.585 1.00 85.56 83 ALA A O 1
ATOM 671 N N . GLN A 1 84 ? 20.286 2.102 -7.281 1.00 85.50 84 GLN A N 1
ATOM 672 C CA . GLN A 1 84 ? 20.601 2.916 -6.100 1.00 85.50 84 GLN A CA 1
ATOM 673 C C . GLN A 1 84 ? 21.956 3.650 -6.187 1.00 85.50 84 GLN A C 1
ATOM 675 O O . GLN A 1 84 ? 22.258 4.479 -5.327 1.00 85.50 84 GLN A O 1
ATOM 680 N N . LYS A 1 85 ? 22.795 3.382 -7.199 1.00 85.94 85 LYS A N 1
ATOM 681 C CA . LYS A 1 85 ? 24.119 4.015 -7.334 1.00 85.94 85 LYS A CA 1
ATOM 682 C C . LYS A 1 85 ? 24.000 5.483 -7.801 1.00 85.94 85 LYS A C 1
ATOM 684 O O . LYS A 1 85 ? 23.363 5.735 -8.824 1.00 85.94 85 LYS A O 1
ATOM 689 N N . PRO A 1 86 ? 24.698 6.450 -7.164 1.00 73.25 86 PRO A N 1
ATOM 690 C CA . PRO A 1 86 ? 24.510 7.896 -7.393 1.00 73.25 86 PRO A CA 1
ATOM 691 C C . PRO A 1 86 ? 24.695 8.407 -8.834 1.00 73.25 86 PRO A C 1
ATOM 693 O O . PRO A 1 86 ? 24.169 9.457 -9.184 1.00 73.25 86 PRO A O 1
ATOM 696 N N . ALA A 1 87 ? 25.443 7.691 -9.681 1.00 66.94 87 ALA A N 1
ATOM 697 C CA . ALA A 1 87 ? 25.737 8.095 -11.063 1.00 66.94 87 ALA A CA 1
ATOM 698 C C . ALA A 1 87 ? 24.758 7.516 -12.105 1.00 66.94 87 ALA A C 1
ATOM 700 O O . ALA A 1 87 ? 24.920 7.720 -13.315 1.00 66.94 87 ALA A O 1
ATOM 701 N N . GLN A 1 88 ? 23.757 6.755 -11.667 1.00 66.38 88 GLN A N 1
ATOM 702 C CA . GLN A 1 88 ? 22.879 6.044 -12.578 1.00 66.38 88 GLN A CA 1
ATOM 703 C C . GLN A 1 88 ? 21.593 6.808 -12.853 1.00 66.38 88 GLN A C 1
ATOM 705 O O . GLN A 1 88 ? 20.685 6.900 -12.038 1.00 66.38 88 GLN A O 1
ATOM 710 N N . HIS A 1 89 ? 21.497 7.310 -14.079 1.00 65.44 89 HIS A N 1
ATOM 711 C CA . HIS A 1 89 ? 20.220 7.704 -14.657 1.00 65.44 89 HIS A CA 1
ATOM 712 C C . HIS A 1 89 ? 19.447 6.408 -14.953 1.00 65.44 89 HIS A C 1
ATOM 714 O O . HIS A 1 89 ? 19.898 5.621 -15.793 1.00 65.44 89 HIS A O 1
ATOM 720 N N . VAL A 1 90 ? 18.361 6.156 -14.213 1.00 63.03 90 VAL A N 1
ATOM 721 C CA . VAL A 1 90 ? 17.620 4.882 -14.205 1.00 63.03 90 VAL A CA 1
ATOM 722 C C . VAL A 1 90 ? 16.927 4.645 -15.553 1.00 63.03 90 VAL A C 1
ATOM 724 O O . VAL A 1 90 ? 15.778 5.018 -15.752 1.00 63.03 90 VAL A O 1
ATOM 727 N N . ASN A 1 91 ? 17.638 3.994 -16.476 1.00 75.69 91 ASN A N 1
ATOM 728 C CA . ASN A 1 91 ? 17.129 3.506 -17.765 1.00 75.69 91 ASN A CA 1
ATOM 729 C C . ASN A 1 91 ? 17.335 1.984 -17.863 1.00 75.69 91 ASN A C 1
ATOM 731 O O . ASN A 1 91 ? 17.910 1.476 -18.831 1.00 75.69 91 ASN A O 1
ATOM 735 N N . GLY A 1 92 ? 16.964 1.281 -16.795 1.00 84.06 92 GLY A N 1
ATOM 736 C CA . GLY A 1 92 ? 17.061 -0.166 -16.671 1.00 84.06 92 GLY 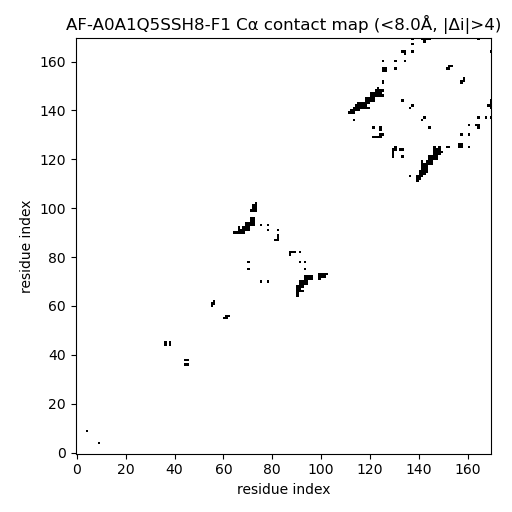A CA 1
ATOM 737 C C . GLY A 1 92 ? 15.680 -0.812 -16.688 1.00 84.06 92 GLY A C 1
ATOM 738 O O . GLY A 1 92 ? 14.734 -0.218 -16.177 1.00 84.06 92 GLY A O 1
ATOM 739 N N . ILE A 1 93 ? 15.560 -2.013 -17.255 1.00 89.56 93 ILE A N 1
ATOM 740 C CA . ILE A 1 93 ? 14.309 -2.787 -17.218 1.00 89.56 93 ILE A CA 1
ATOM 741 C C . ILE A 1 93 ? 14.538 -4.187 -16.656 1.00 89.56 93 ILE A C 1
ATOM 743 O O . ILE A 1 93 ? 15.593 -4.788 -16.863 1.00 89.56 93 ILE A O 1
ATOM 747 N N . ILE A 1 94 ? 13.521 -4.701 -15.971 1.00 91.56 94 ILE A N 1
ATOM 748 C CA . ILE A 1 94 ? 13.450 -6.091 -15.527 1.00 91.56 94 ILE A CA 1
ATOM 749 C C . ILE A 1 94 ? 12.428 -6.798 -16.419 1.00 91.56 94 ILE A C 1
ATOM 751 O O . ILE A 1 94 ? 11.292 -6.336 -16.534 1.00 91.56 94 ILE A O 1
ATOM 755 N N . THR A 1 95 ? 12.833 -7.883 -17.072 1.00 92.56 95 THR A N 1
ATOM 756 C CA . THR A 1 95 ? 11.966 -8.725 -17.902 1.00 92.56 95 THR A CA 1
ATOM 757 C C . THR A 1 95 ? 11.550 -9.973 -17.138 1.00 92.56 95 THR A C 1
ATOM 759 O O . THR A 1 95 ? 12.283 -10.456 -16.278 1.00 92.56 95 THR A O 1
ATOM 762 N N . PHE A 1 96 ? 10.367 -10.490 -17.458 1.00 92.38 96 PHE A N 1
ATOM 763 C CA . PHE A 1 96 ? 9.825 -11.710 -16.870 1.00 92.38 96 PHE A CA 1
ATOM 764 C C . PHE A 1 96 ? 9.665 -12.759 -17.964 1.00 92.38 96 PHE A C 1
ATOM 766 O O . PHE A 1 96 ? 9.078 -12.483 -19.012 1.00 92.38 96 PHE A O 1
ATOM 773 N N . HIS A 1 97 ? 10.171 -13.954 -17.698 1.00 91.38 97 HIS A N 1
ATOM 774 C CA . HIS A 1 97 ? 10.012 -15.136 -18.534 1.00 91.38 97 HIS A CA 1
ATOM 775 C C . HIS A 1 97 ? 9.274 -16.225 -17.748 1.00 91.38 97 HIS A C 1
ATOM 777 O O . HIS A 1 97 ? 9.288 -16.228 -16.519 1.00 91.38 97 HIS A O 1
ATOM 783 N N . SER A 1 98 ? 8.614 -17.152 -18.445 1.00 87.81 98 SER A N 1
ATOM 784 C CA . SER A 1 98 ? 7.818 -18.218 -17.811 1.00 87.81 98 SER A CA 1
ATOM 785 C C . SER A 1 98 ? 8.628 -19.104 -16.862 1.00 87.81 98 SER A C 1
ATOM 787 O O . SER A 1 98 ? 8.088 -19.589 -15.872 1.00 87.81 98 SER A O 1
ATOM 789 N N . ASP A 1 99 ? 9.919 -19.280 -17.146 1.00 92.00 99 ASP A N 1
ATOM 790 C CA . ASP A 1 99 ? 10.812 -20.167 -16.393 1.00 92.00 99 ASP A CA 1
ATOM 791 C C . ASP A 1 99 ? 11.569 -19.448 -15.264 1.00 92.00 99 ASP A C 1
ATOM 793 O O . ASP A 1 99 ? 12.340 -20.072 -14.529 1.00 92.00 99 ASP A O 1
ATOM 797 N N . ASP A 1 100 ? 11.351 -18.139 -15.093 1.00 93.88 100 ASP A N 1
ATOM 798 C CA . ASP A 1 100 ? 12.015 -17.359 -14.054 1.00 93.88 100 ASP A CA 1
ATOM 799 C C . ASP A 1 100 ? 11.573 -17.818 -12.656 1.00 93.88 100 ASP A C 1
ATOM 801 O O . ASP A 1 100 ? 10.395 -17.795 -12.290 1.00 93.88 100 ASP A O 1
ATOM 805 N N . ARG A 1 101 ? 12.549 -18.187 -11.822 1.00 89.88 101 ARG A N 1
ATOM 806 C CA . ARG A 1 101 ? 12.337 -18.494 -10.404 1.00 89.88 101 ARG A CA 1
ATOM 807 C C . ARG A 1 101 ? 12.743 -17.291 -9.564 1.00 89.88 101 ARG A C 1
ATOM 809 O O . ARG A 1 101 ? 13.928 -17.011 -9.404 1.00 89.88 101 ARG A O 1
ATOM 816 N N . VAL A 1 102 ? 11.753 -16.588 -9.020 1.00 88.69 102 VAL A N 1
ATOM 817 C CA . VAL A 1 102 ? 11.967 -15.442 -8.128 1.00 88.69 102 VAL A CA 1
ATOM 818 C C . VAL A 1 102 ? 11.564 -15.841 -6.711 1.00 88.69 102 VAL A C 1
ATOM 820 O O . VAL A 1 102 ? 10.444 -16.324 -6.524 1.00 88.69 102 VAL A O 1
ATOM 823 N N . PRO A 1 103 ? 12.437 -15.662 -5.703 1.00 80.56 103 PRO A N 1
ATOM 824 C CA . PRO A 1 103 ? 12.047 -15.880 -4.321 1.00 80.56 103 PRO A CA 1
ATOM 825 C C . PRO A 1 103 ? 10.961 -14.870 -3.953 1.00 80.56 103 PRO A C 1
ATOM 827 O O . PRO A 1 103 ? 11.170 -13.659 -4.001 1.00 80.56 103 PRO A O 1
ATOM 830 N N . VAL A 1 104 ? 9.790 -15.380 -3.593 1.00 81.00 104 VAL A N 1
ATOM 831 C CA . VAL A 1 104 ? 8.697 -14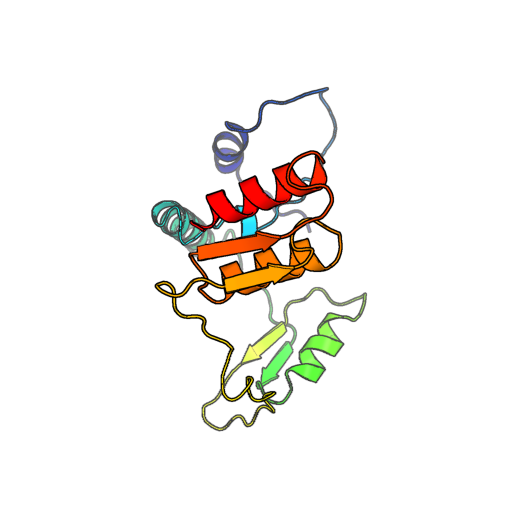.577 -3.052 1.00 81.00 104 VAL A CA 1
ATOM 832 C C . VAL A 1 104 ? 8.601 -14.848 -1.564 1.00 81.00 104 VAL A C 1
ATOM 834 O O . VAL A 1 104 ? 8.690 -15.994 -1.129 1.00 81.00 104 VAL A O 1
ATOM 837 N N . THR A 1 105 ? 8.400 -13.801 -0.771 1.00 80.06 105 THR A N 1
ATOM 838 C CA . THR A 1 105 ? 7.937 -13.983 0.602 1.00 80.06 105 THR A CA 1
ATOM 839 C C . THR A 1 105 ? 6.488 -14.452 0.509 1.00 80.06 105 THR A C 1
ATOM 841 O O . THR A 1 105 ? 5.664 -13.690 -0.010 1.00 80.06 105 THR A O 1
ATOM 844 N N . PRO A 1 106 ? 6.148 -15.678 0.953 1.00 74.56 106 PRO A N 1
ATOM 845 C CA . PRO A 1 106 ? 4.764 -16.122 0.954 1.00 74.56 106 PRO A CA 1
ATOM 846 C C . PRO A 1 106 ? 3.933 -15.104 1.733 1.00 74.56 106 PRO A C 1
ATOM 848 O O . PRO A 1 106 ? 4.313 -14.698 2.835 1.00 74.56 106 PRO A O 1
ATOM 851 N N . GLY A 1 107 ? 2.816 -14.658 1.156 1.00 72.19 107 GLY A N 1
ATOM 852 C CA . GLY A 1 107 ? 1.845 -13.874 1.913 1.00 72.19 107 GLY A CA 1
ATOM 853 C C . GLY A 1 107 ? 1.412 -14.656 3.156 1.00 72.19 107 GLY A C 1
ATOM 854 O O . GLY A 1 107 ? 1.453 -15.887 3.159 1.00 72.19 107 GLY A O 1
ATOM 855 N N . LEU A 1 108 ? 1.008 -13.957 4.222 1.00 74.44 108 LEU A N 1
ATOM 856 C CA . LEU A 1 108 ? 0.416 -14.615 5.391 1.00 74.44 108 LEU A CA 1
ATOM 857 C C . LEU A 1 108 ? -0.684 -15.571 4.908 1.00 74.44 108 LEU A C 1
ATOM 859 O O . LEU A 1 108 ? -1.602 -15.129 4.220 1.00 74.44 108 LEU A O 1
ATOM 863 N N . ALA A 1 109 ? -0.576 -16.858 5.261 1.00 67.94 109 ALA A N 1
ATOM 864 C CA . ALA A 1 109 ? -1.431 -17.934 4.743 1.00 67.94 109 ALA A CA 1
ATOM 865 C C . ALA A 1 109 ? -2.931 -17.712 5.004 1.00 67.94 109 ALA A C 1
ATOM 867 O O . ALA A 1 109 ? -3.771 -18.335 4.364 1.00 67.94 109 ALA A O 1
ATOM 868 N N . ASN A 1 110 ? -3.264 -16.802 5.920 1.00 74.50 110 ASN A N 1
ATOM 869 C CA . ASN A 1 110 ? -4.614 -16.312 6.102 1.00 74.50 110 ASN A CA 1
ATOM 870 C C . ASN A 1 110 ? -4.566 -14.822 6.485 1.00 74.50 110 ASN A C 1
ATOM 872 O O . ASN A 1 110 ? -4.313 -14.494 7.651 1.00 74.50 110 ASN A O 1
ATOM 876 N N . PRO A 1 111 ? -4.705 -13.884 5.532 1.00 78.06 111 PRO A N 1
ATOM 877 C CA . PRO A 1 111 ? -4.796 -12.477 5.882 1.00 78.06 111 PRO A CA 1
ATOM 878 C C . PRO A 1 111 ? -6.059 -12.277 6.724 1.00 78.06 111 PRO A C 1
ATOM 880 O O . PRO A 1 111 ? -7.144 -12.634 6.287 1.00 78.06 111 PRO A O 1
ATOM 883 N N . LEU A 1 112 ? -5.918 -11.699 7.924 1.00 86.00 112 LEU A N 1
ATOM 884 C CA . LEU A 1 112 ? -7.058 -11.391 8.793 1.00 86.00 112 LEU A CA 1
ATOM 885 C C . LEU A 1 112 ? -8.138 -10.650 7.991 1.00 86.00 112 LEU A C 1
ATOM 887 O O . LEU A 1 112 ? -7.889 -9.525 7.548 1.00 86.00 112 LEU A O 1
ATOM 891 N N . ALA A 1 113 ? -9.290 -11.292 7.826 1.00 91.62 113 ALA A N 1
ATOM 892 C CA . ALA A 1 113 ? -10.505 -10.741 7.252 1.00 91.62 113 ALA A CA 1
ATOM 893 C C . ALA A 1 113 ? -11.575 -10.799 8.341 1.00 91.62 113 ALA A C 1
ATOM 895 O O . ALA A 1 113 ? -11.861 -11.862 8.890 1.00 91.62 113 ALA A O 1
ATOM 896 N N . LEU A 1 114 ? -12.075 -9.632 8.716 1.00 95.00 114 LEU A N 1
ATOM 897 C CA . LEU A 1 114 ? -13.091 -9.463 9.737 1.00 95.00 114 LEU A CA 1
ATOM 898 C C . LEU A 1 114 ? -14.461 -9.476 9.074 1.00 95.00 114 LEU A C 1
ATOM 900 O O . LEU A 1 114 ? -14.632 -8.947 7.976 1.00 95.00 114 LEU A O 1
ATOM 904 N N . ASP A 1 115 ? -15.407 -10.087 9.765 1.00 95.38 115 ASP A N 1
ATOM 905 C CA . ASP A 1 115 ? -16.805 -10.100 9.385 1.00 95.38 115 ASP A CA 1
ATOM 906 C C . ASP A 1 115 ? -17.380 -8.684 9.540 1.00 95.38 115 ASP A C 1
ATOM 908 O O . ASP A 1 115 ? -17.241 -8.052 10.591 1.00 95.38 115 ASP A O 1
ATOM 912 N N . GLY A 1 116 ? -17.994 -8.174 8.474 1.00 95.88 116 GLY A N 1
ATOM 913 C CA . GLY A 1 116 ? -18.633 -6.863 8.481 1.00 95.88 116 GLY A CA 1
ATOM 914 C C . GLY A 1 116 ? -19.869 -6.824 9.376 1.00 95.88 116 GLY A C 1
ATOM 915 O O . GLY A 1 116 ? -20.156 -5.779 9.949 1.00 95.88 116 GLY A O 1
ATOM 916 N N . ASP A 1 117 ? -20.550 -7.953 9.565 1.00 96.81 117 ASP A N 1
ATOM 917 C CA . ASP A 1 117 ? -21.793 -8.021 10.338 1.00 96.81 117 ASP A CA 1
ATOM 918 C C . ASP A 1 117 ? -21.535 -8.210 11.844 1.00 96.81 117 ASP A C 1
ATOM 920 O O . ASP A 1 117 ? -22.419 -8.003 12.678 1.00 96.81 117 ASP A O 1
ATOM 924 N N . ALA A 1 118 ? -20.298 -8.544 12.226 1.00 97.44 118 ALA A N 1
ATOM 925 C CA . ALA A 1 118 ? -19.893 -8.673 13.619 1.00 97.44 118 ALA A CA 1
ATOM 926 C C . ALA A 1 118 ? -19.586 -7.312 14.271 1.00 97.44 118 ALA A C 1
ATOM 928 O O . ALA A 1 118 ? -19.207 -6.337 13.616 1.00 97.44 118 ALA A O 1
ATOM 929 N N . THR A 1 119 ? -19.699 -7.263 15.604 1.00 97.44 119 THR A N 1
ATOM 930 C CA . THR A 1 119 ? -19.275 -6.119 16.427 1.00 97.44 119 THR A CA 1
ATOM 931 C C . THR A 1 119 ? -18.014 -6.448 17.210 1.00 97.44 119 THR A C 1
ATOM 933 O O . THR A 1 119 ? -17.957 -7.441 17.934 1.00 97.44 119 THR A O 1
ATOM 936 N N . TYR A 1 120 ? -17.007 -5.582 17.102 1.00 96.38 120 TYR A N 1
ATOM 937 C CA . TYR A 1 120 ? -15.711 -5.761 17.751 1.00 96.38 120 TYR A CA 1
ATOM 938 C C . TYR A 1 120 ? -15.542 -4.779 18.906 1.00 96.38 120 TYR A C 1
ATOM 940 O O . TYR A 1 120 ? -15.592 -3.562 18.722 1.00 96.38 120 TYR A O 1
ATOM 948 N N . LEU A 1 121 ? -15.301 -5.315 20.102 1.00 95.69 121 LEU A N 1
ATOM 949 C CA . LEU A 1 121 ? -15.048 -4.527 21.302 1.00 95.69 121 LEU A CA 1
ATOM 950 C C . LEU A 1 121 ? -13.569 -4.146 21.403 1.00 95.69 121 LEU A C 1
ATOM 952 O O . LEU A 1 121 ? -12.695 -5.012 21.424 1.00 95.69 121 LEU A O 1
ATOM 956 N N . LEU A 1 122 ? -13.288 -2.851 21.527 1.00 92.38 122 LEU A N 1
ATOM 957 C CA . LEU A 1 122 ? -11.940 -2.316 21.648 1.00 92.38 122 LEU A CA 1
ATOM 958 C C . LEU A 1 122 ? -11.795 -1.456 22.907 1.00 92.38 122 LEU A C 1
ATOM 960 O O . LEU A 1 122 ? -12.266 -0.320 22.976 1.00 92.38 122 LEU A O 1
ATOM 964 N N . ALA A 1 123 ? -11.071 -1.974 23.898 1.00 90.75 123 ALA A N 1
ATOM 965 C CA . ALA A 1 123 ? -10.698 -1.213 25.085 1.00 90.75 123 ALA A CA 1
ATOM 966 C C . ALA A 1 123 ? -9.502 -0.287 24.787 1.00 90.75 123 ALA A C 1
ATOM 968 O O . ALA A 1 123 ? -8.457 -0.723 24.309 1.00 90.75 123 ALA A O 1
ATOM 969 N N . GLY A 1 124 ? -9.648 1.007 25.068 1.00 86.12 124 GLY A N 1
ATOM 970 C CA . GLY A 1 124 ? -8.631 2.034 24.831 1.00 86.12 124 GLY A CA 1
ATOM 971 C C . GLY A 1 124 ? -8.489 2.476 23.369 1.00 86.12 124 GLY A C 1
ATOM 972 O O . GLY A 1 124 ? -7.456 3.039 23.008 1.00 86.12 124 GLY A O 1
ATOM 973 N N . GLY A 1 125 ? -9.502 2.243 22.526 1.00 82.69 125 GLY A N 1
ATOM 974 C CA . GLY A 1 125 ? -9.447 2.472 21.073 1.00 82.69 125 GLY A CA 1
ATOM 975 C C . GLY A 1 125 ? -9.248 3.921 20.612 1.00 82.69 125 GLY A C 1
ATOM 976 O O . GLY A 1 125 ? -8.932 4.136 19.449 1.00 82.69 125 GLY A O 1
ATOM 977 N N . THR A 1 126 ? -9.377 4.910 21.501 1.00 85.94 126 THR A N 1
ATOM 978 C CA . THR A 1 126 ? -9.185 6.336 21.174 1.00 85.94 126 THR A CA 1
ATOM 979 C C . THR A 1 126 ? -7.788 6.881 21.509 1.00 85.94 126 THR A C 1
ATOM 981 O O . THR A 1 126 ? -7.464 8.007 21.134 1.00 85.94 126 THR A O 1
ATOM 984 N N . GLY A 1 127 ? -6.942 6.100 22.196 1.00 81.69 127 GLY A N 1
ATOM 985 C CA . GLY A 1 127 ? -5.573 6.484 22.576 1.00 81.69 127 GLY A CA 1
ATOM 986 C C . GLY A 1 127 ? -4.501 6.014 21.582 1.00 81.69 127 GLY A C 1
ATOM 987 O O . GLY A 1 127 ? -4.785 5.232 20.682 1.00 81.69 127 GLY A O 1
ATOM 988 N N . GLY A 1 128 ? -3.242 6.431 21.764 1.00 79.00 128 GLY A N 1
ATOM 989 C CA . GLY A 1 128 ? -2.171 6.317 20.753 1.00 79.00 128 GLY A CA 1
ATOM 990 C C . GLY A 1 128 ? -2.058 4.976 20.003 1.00 79.00 128 GLY A C 1
ATOM 991 O O . GLY A 1 128 ? -2.056 4.958 18.774 1.00 79.00 128 GLY A O 1
ATOM 992 N N . ARG A 1 129 ? -2.005 3.837 20.712 1.00 84.88 129 ARG A N 1
ATOM 993 C CA . ARG A 1 129 ? -1.944 2.504 20.066 1.00 84.88 129 ARG A CA 1
ATOM 994 C C . ARG A 1 129 ? -3.322 1.989 19.640 1.00 84.88 129 ARG A C 1
ATOM 996 O O . ARG A 1 129 ? -3.437 1.379 18.579 1.00 84.88 129 ARG A O 1
ATOM 1003 N N . GLY A 1 130 ? -4.354 2.254 20.443 1.00 88.88 130 GLY A N 1
ATOM 1004 C CA . GLY A 1 130 ? -5.726 1.814 20.182 1.00 88.88 130 GLY A CA 1
ATOM 1005 C C . GLY A 1 130 ? -6.320 2.444 18.924 1.00 88.88 130 GLY A C 1
ATOM 1006 O O . GLY A 1 130 ? -6.955 1.744 18.147 1.00 88.88 130 GLY A O 1
ATOM 1007 N N . ALA A 1 131 ? -6.009 3.711 18.657 1.00 90.12 131 ALA A N 1
ATOM 1008 C CA . ALA A 1 131 ? -6.426 4.438 17.462 1.00 90.12 131 ALA A CA 1
ATOM 1009 C C . ALA A 1 131 ? -5.929 3.761 16.177 1.00 90.12 131 ALA A C 1
ATOM 1011 O O . ALA A 1 131 ? -6.672 3.559 15.216 1.00 90.12 131 ALA A O 1
ATOM 1012 N N . ASN A 1 132 ? -4.659 3.351 16.168 1.00 92.81 132 ASN A N 1
ATOM 1013 C CA . ASN A 1 132 ? -4.080 2.629 15.039 1.00 92.81 132 ASN A CA 1
ATOM 1014 C C . ASN A 1 132 ? -4.669 1.227 14.893 1.00 92.81 132 ASN A C 1
ATOM 1016 O O . ASN A 1 132 ? -4.876 0.777 13.765 1.00 92.81 132 ASN A O 1
ATOM 1020 N N . LEU A 1 133 ? -4.977 0.564 16.010 1.00 93.25 133 LEU A N 1
ATOM 1021 C CA . LEU A 1 133 ? -5.659 -0.723 15.988 1.00 93.25 133 LEU A CA 1
ATOM 1022 C C . LEU A 1 133 ? -7.087 -0.591 15.441 1.00 93.25 133 LEU A C 1
ATOM 1024 O O . LEU A 1 133 ? -7.441 -1.347 14.547 1.00 93.25 133 LEU A O 1
ATOM 1028 N N . ALA A 1 134 ? -7.863 0.412 15.856 1.00 93.94 134 ALA A N 1
ATOM 1029 C CA . ALA A 1 134 ? -9.201 0.674 15.321 1.00 93.94 134 ALA A CA 1
ATOM 1030 C C . ALA A 1 134 ? -9.167 0.876 13.795 1.00 93.94 134 ALA A C 1
ATOM 1032 O O . ALA A 1 134 ? -9.880 0.206 13.048 1.00 93.94 134 ALA A O 1
ATOM 1033 N N . ARG A 1 135 ? -8.241 1.714 13.304 1.00 93.12 135 ARG A N 1
ATOM 1034 C CA . ARG A 1 135 ? -8.018 1.915 11.859 1.00 93.12 135 ARG A CA 1
ATOM 1035 C C . ARG A 1 135 ? -7.559 0.645 11.145 1.00 93.12 135 ARG A C 1
ATOM 1037 O O . ARG A 1 135 ? -7.815 0.480 9.952 1.00 93.12 135 ARG A O 1
ATOM 1044 N N . PHE A 1 136 ? -6.805 -0.215 11.821 1.00 93.44 136 PHE A N 1
ATOM 1045 C CA . PHE A 1 136 ? -6.389 -1.500 11.277 1.00 93.44 136 PHE A CA 1
ATOM 1046 C C . PHE A 1 136 ? -7.577 -2.457 11.152 1.00 93.44 136 PHE A C 1
ATOM 1048 O O . PHE A 1 136 ? -7.766 -2.993 10.066 1.00 93.44 136 PHE A O 1
ATOM 1055 N N . LEU A 1 137 ? -8.408 -2.597 12.189 1.00 94.62 137 LEU A N 1
ATOM 1056 C CA . LEU A 1 137 ? -9.613 -3.434 12.164 1.00 94.62 137 LEU A CA 1
ATOM 1057 C C . LEU A 1 137 ? -10.586 -2.982 11.064 1.00 94.62 137 LEU A C 1
ATOM 1059 O O . LEU A 1 137 ? -11.033 -3.809 10.275 1.00 94.62 137 LEU A O 1
ATOM 1063 N N . ALA A 1 138 ? -10.805 -1.671 10.918 1.00 94.88 138 ALA A N 1
ATOM 1064 C CA . ALA A 1 138 ? -11.604 -1.108 9.827 1.00 94.88 138 ALA A CA 1
ATOM 1065 C C . ALA A 1 138 ? -11.083 -1.532 8.439 1.00 94.88 138 ALA A C 1
ATOM 1067 O O . ALA A 1 138 ? -11.836 -1.999 7.589 1.00 94.88 138 ALA A O 1
ATOM 1068 N N . ARG A 1 139 ? -9.760 -1.451 8.217 1.00 93.88 139 ARG A N 1
ATOM 1069 C CA . ARG A 1 139 ? -9.119 -1.918 6.969 1.00 93.88 139 ARG A CA 1
ATOM 1070 C C . ARG A 1 139 ? -9.204 -3.430 6.768 1.00 93.88 139 ARG A C 1
ATOM 1072 O O . ARG A 1 139 ? -8.999 -3.891 5.650 1.00 93.88 139 ARG A O 1
ATOM 1079 N N . LYS A 1 140 ? -9.440 -4.197 7.833 1.00 94.88 140 LYS A N 1
ATOM 1080 C CA . LYS A 1 140 ? -9.617 -5.649 7.773 1.00 94.88 140 LYS A CA 1
ATOM 1081 C C . LYS A 1 140 ? -11.069 -6.084 7.598 1.00 94.88 140 LYS A C 1
ATOM 1083 O O . LYS A 1 140 ? -11.280 -7.278 7.459 1.00 94.88 140 LYS A O 1
ATOM 1088 N N . GLY A 1 141 ? -12.025 -5.156 7.542 1.00 95.19 141 GLY A N 1
ATOM 1089 C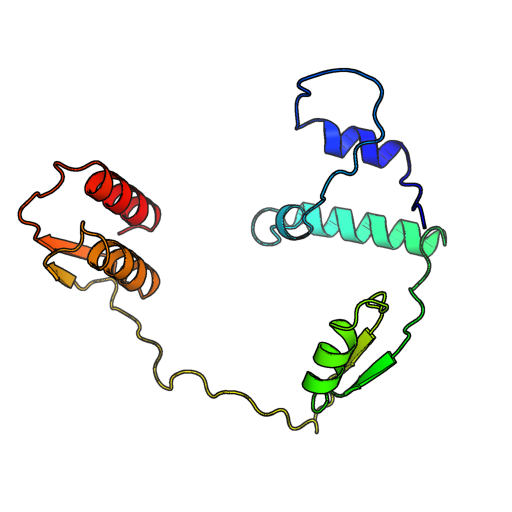 CA . GLY A 1 141 ? -13.429 -5.456 7.246 1.00 95.19 141 GLY A CA 1
ATOM 1090 C C . GLY A 1 141 ? -14.396 -5.183 8.393 1.00 95.19 141 GLY A C 1
ATOM 1091 O O . GLY A 1 141 ? -15.595 -5.244 8.165 1.00 95.19 141 GLY A O 1
ATOM 1092 N N . ALA A 1 142 ? -13.917 -4.818 9.589 1.00 96.88 142 ALA A N 1
ATOM 1093 C CA . ALA A 1 142 ? -14.814 -4.479 10.691 1.00 96.88 142 ALA A CA 1
ATOM 1094 C C . ALA A 1 142 ? -15.657 -3.247 10.339 1.00 96.88 142 ALA A C 1
ATOM 1096 O O . ALA A 1 142 ? -15.091 -2.197 10.024 1.00 96.88 142 ALA A O 1
ATOM 1097 N N . LYS A 1 143 ? -16.985 -3.381 10.430 1.00 97.19 143 LYS A N 1
ATOM 1098 C CA . LYS A 1 143 ? -17.953 -2.291 10.219 1.00 97.19 143 LYS A CA 1
ATOM 1099 C C . LYS A 1 143 ? -18.646 -1.831 11.491 1.00 97.19 143 LYS A C 1
ATOM 1101 O O . LYS A 1 143 ? -19.220 -0.759 11.488 1.00 97.19 143 LYS A O 1
ATOM 1106 N N . ASN A 1 144 ? -18.541 -2.594 12.578 1.00 97.00 144 ASN A N 1
ATOM 1107 C CA . ASN A 1 144 ? -19.113 -2.219 13.865 1.00 97.00 144 ASN A CA 1
ATOM 1108 C C . ASN A 1 144 ? -18.020 -2.283 14.942 1.00 97.00 144 ASN A C 1
ATOM 1110 O O . ASN A 1 144 ? -17.531 -3.364 15.287 1.00 97.00 144 ASN A O 1
ATOM 1114 N N . LEU A 1 145 ? -17.612 -1.125 15.472 1.00 95.25 145 LEU A N 1
ATOM 1115 C CA . LEU A 1 145 ? -16.618 -1.024 16.548 1.00 95.25 145 LEU A CA 1
ATOM 1116 C C . LEU A 1 145 ? -17.241 -0.435 17.818 1.00 95.25 145 LEU A C 1
ATOM 1118 O O . LEU A 1 145 ? -17.626 0.730 17.853 1.00 95.25 145 LEU A O 1
ATOM 1122 N N . ALA A 1 146 ? -17.248 -1.214 18.898 1.00 94.12 146 ALA A N 1
ATOM 1123 C CA . ALA A 1 146 ? -17.589 -0.731 20.231 1.00 94.12 146 ALA A CA 1
ATOM 1124 C C . ALA A 1 146 ? -16.303 -0.307 20.952 1.00 94.12 146 ALA A C 1
ATOM 1126 O O . ALA A 1 146 ? -15.481 -1.149 21.307 1.00 94.12 146 ALA A O 1
ATOM 1127 N N . ILE A 1 147 ? -16.092 0.995 21.164 1.00 91.75 147 ILE A N 1
ATOM 1128 C CA . ILE A 1 147 ? -14.860 1.503 21.785 1.00 91.75 147 ILE A CA 1
ATOM 1129 C C . ILE A 1 147 ? -15.115 1.908 23.237 1.00 91.75 147 ILE A C 1
ATOM 1131 O O . ILE A 1 147 ? -15.864 2.841 23.510 1.00 91.75 147 ILE A O 1
ATOM 1135 N N . ILE A 1 148 ? -14.425 1.251 24.173 1.00 89.69 148 ILE A N 1
ATOM 1136 C CA . ILE A 1 148 ? -14.454 1.608 25.597 1.00 89.69 148 ILE A CA 1
ATOM 1137 C C . ILE A 1 148 ? -13.226 2.460 25.911 1.00 89.69 148 ILE A C 1
ATOM 1139 O O . ILE A 1 148 ? -12.098 2.036 25.674 1.00 89.69 148 ILE A O 1
ATOM 1143 N N . SER A 1 149 ? -13.405 3.650 26.482 1.00 84.44 149 SER A N 1
ATOM 1144 C CA . SER A 1 149 ? -12.293 4.511 26.899 1.00 84.44 149 SER A CA 1
ATOM 1145 C C . SER A 1 149 ? -12.645 5.292 28.159 1.00 84.44 149 SER A C 1
ATOM 1147 O O . SER A 1 149 ? -13.757 5.793 28.279 1.00 84.44 149 SER A O 1
ATOM 1149 N N . ARG A 1 150 ? -11.679 5.449 29.075 1.00 85.12 150 ARG A N 1
ATOM 1150 C CA . ARG A 1 150 ? -11.863 6.213 30.326 1.00 85.12 150 ARG A CA 1
ATOM 1151 C C . ARG A 1 150 ? -12.162 7.691 30.079 1.00 85.12 150 ARG A C 1
ATOM 1153 O O . ARG A 1 150 ? -12.900 8.296 30.839 1.00 85.12 150 ARG A O 1
ATOM 1160 N N . SER A 1 151 ? -11.582 8.259 29.024 1.00 80.75 151 SER A N 1
ATOM 1161 C CA . SER A 1 151 ? -11.797 9.657 28.633 1.00 80.75 151 SER A CA 1
ATOM 1162 C C . SER A 1 151 ? -12.910 9.806 27.589 1.00 80.75 151 SER A C 1
ATOM 1164 O O . SER A 1 151 ? -13.271 10.925 27.239 1.00 80.75 151 SER A O 1
ATOM 1166 N N . GLY A 1 152 ? -13.455 8.705 27.061 1.00 74.94 152 GLY A N 1
ATOM 1167 C CA . GLY A 1 152 ? -14.490 8.737 26.023 1.00 74.94 152 GLY A CA 1
ATOM 1168 C C . GLY A 1 152 ? -14.094 9.548 24.779 1.00 74.94 152 GLY A C 1
ATOM 1169 O O . GLY A 1 152 ? -12.935 9.529 24.353 1.00 74.94 152 GLY A O 1
ATOM 1170 N N . SER A 1 153 ? -15.071 10.266 24.215 1.00 75.06 153 SER A N 1
ATOM 1171 C CA . SER A 1 153 ? -14.928 11.182 23.071 1.00 75.06 153 SER A CA 1
ATOM 1172 C C . SER A 1 153 ? -14.432 12.585 23.447 1.00 75.06 153 SER A C 1
ATOM 1174 O O . SER A 1 153 ? -14.300 13.437 22.580 1.00 75.06 153 SER A O 1
ATOM 1176 N N . SER A 1 154 ? -14.102 12.843 24.716 1.00 78.19 154 SER A N 1
ATOM 1177 C CA . SER A 1 154 ? -13.779 14.196 25.210 1.00 78.19 154 SER A CA 1
ATOM 1178 C C . SER A 1 154 ? -12.437 14.769 24.728 1.00 78.19 154 SER A C 1
ATOM 1180 O O . SER A 1 154 ? -12.065 15.879 25.099 1.00 78.19 154 SER A O 1
ATOM 1182 N N . THR A 1 155 ? -11.684 14.024 23.915 1.00 82.12 155 THR A N 1
ATOM 1183 C CA . THR A 1 155 ? -10.354 14.431 23.447 1.00 82.12 155 THR A CA 1
ATOM 1184 C C . THR A 1 155 ? -10.363 14.643 21.939 1.00 82.12 155 THR A C 1
ATOM 1186 O O . THR A 1 155 ? -10.957 13.857 21.205 1.00 82.12 155 THR A O 1
ATOM 1189 N N . ALA A 1 156 ? -9.621 15.641 21.452 1.00 82.75 156 ALA A N 1
ATOM 1190 C CA . ALA A 1 156 ? -9.460 15.878 20.012 1.00 82.75 156 ALA A CA 1
ATOM 1191 C C . ALA A 1 156 ? -8.911 14.646 19.260 1.00 82.75 156 ALA A C 1
ATOM 1193 O O . ALA A 1 156 ? -9.263 14.395 18.110 1.00 82.75 156 ALA A O 1
ATOM 1194 N N . SER A 1 157 ? -8.084 13.836 19.934 1.00 81.62 157 SER A N 1
ATOM 1195 C CA . SER A 1 157 ? -7.599 12.555 19.405 1.00 81.62 157 SER A CA 1
ATOM 1196 C C . SER A 1 157 ? -8.738 11.559 19.178 1.00 81.62 157 SER A C 1
ATOM 1198 O O . SER A 1 157 ? -8.750 10.875 18.159 1.00 81.62 157 SER A O 1
ATOM 1200 N N . ALA A 1 158 ? -9.694 11.465 20.107 1.00 87.19 158 ALA A N 1
ATOM 1201 C CA . ALA A 1 158 ? -10.849 10.586 19.957 1.00 87.19 158 ALA A CA 1
ATOM 1202 C C . ALA A 1 158 ? -11.730 11.020 18.780 1.00 87.19 158 ALA A C 1
ATOM 1204 O O . ALA A 1 158 ? -12.083 10.183 17.956 1.00 87.19 158 ALA A O 1
ATOM 1205 N N . GLU A 1 159 ? -12.004 12.320 18.662 1.00 89.31 159 GLU A N 1
ATOM 1206 C CA . GLU A 1 159 ? -12.804 12.883 17.569 1.00 89.31 159 GLU A CA 1
ATOM 1207 C C . GLU A 1 159 ? -12.191 12.581 16.193 1.00 89.31 159 GLU A C 1
ATOM 1209 O O . GLU A 1 159 ? -12.863 12.059 15.306 1.00 89.31 159 GLU A O 1
ATOM 1214 N N . SER A 1 160 ? -10.881 12.799 16.039 1.00 89.56 160 SER A N 1
ATOM 1215 C CA . SER A 1 160 ? -10.163 12.456 14.803 1.00 89.56 160 SER A CA 1
ATOM 1216 C C . SER A 1 160 ? -10.255 10.964 14.464 1.00 89.56 160 SER A C 1
ATOM 1218 O O . SER A 1 160 ? -10.382 10.603 13.294 1.00 89.56 160 SER A O 1
ATOM 1220 N N . VAL A 1 161 ? -10.199 10.082 15.467 1.00 90.62 161 VAL A N 1
ATOM 1221 C CA . VAL A 1 161 ? -10.338 8.637 15.248 1.00 90.62 161 VAL A CA 1
ATOM 1222 C C . VAL A 1 161 ? -11.747 8.289 14.783 1.00 90.62 161 VAL A C 1
ATOM 1224 O O . VAL 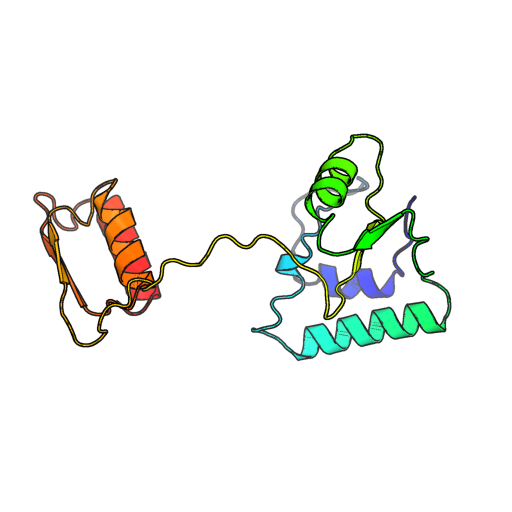A 1 161 ? -11.879 7.500 13.852 1.00 90.62 161 VAL A O 1
ATOM 1227 N N . PHE A 1 162 ? -12.787 8.871 15.381 1.00 91.81 162 PHE A N 1
ATOM 1228 C CA . PHE A 1 162 ? -14.163 8.614 14.961 1.00 91.81 162 PHE A CA 1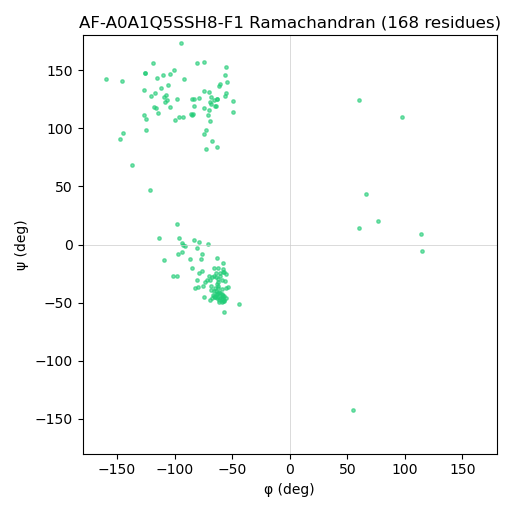
ATOM 1229 C C . PHE A 1 162 ? -14.428 9.110 13.541 1.00 91.81 162 PHE A C 1
ATOM 1231 O O . PHE A 1 162 ? -14.922 8.333 12.732 1.00 91.81 162 PHE A O 1
ATOM 1238 N N . GLN A 1 163 ? -13.998 10.324 13.190 1.00 93.00 163 GLN A N 1
ATOM 1239 C CA . GLN A 1 163 ? -14.125 10.847 11.823 1.00 93.00 163 GLN A CA 1
ATOM 1240 C C . GLN A 1 163 ? -13.433 9.947 10.789 1.00 93.00 163 GLN A C 1
ATOM 1242 O O . GLN A 1 163 ? -14.016 9.627 9.752 1.00 93.00 163 GLN A O 1
ATOM 1247 N N . ASP A 1 164 ? -12.219 9.475 11.090 1.00 91.88 164 ASP A N 1
ATOM 1248 C CA . ASP A 1 164 ? -11.487 8.539 10.230 1.00 91.88 164 ASP A CA 1
ATOM 1249 C C . ASP A 1 164 ? -12.212 7.197 10.047 1.00 91.88 164 ASP A C 1
ATOM 1251 O O . ASP A 1 164 ? -12.084 6.564 8.995 1.00 91.88 164 ASP A O 1
ATOM 1255 N N . LEU A 1 165 ? -12.887 6.712 11.093 1.00 93.94 165 LEU A N 1
ATOM 1256 C CA . LEU A 1 165 ? -13.637 5.457 11.070 1.00 93.94 165 LEU A CA 1
ATOM 1257 C C . LEU A 1 165 ? -14.944 5.623 10.288 1.00 93.94 165 LEU A C 1
ATOM 1259 O O . LEU A 1 165 ? -15.189 4.836 9.375 1.00 93.94 165 LEU A O 1
ATOM 1263 N N . THR A 1 166 ? -15.691 6.703 10.527 1.00 94.50 166 THR A N 1
ATOM 1264 C CA . THR A 1 166 ? -16.909 7.038 9.775 1.00 94.50 166 THR A CA 1
ATOM 1265 C C . THR A 1 166 ? -16.616 7.199 8.286 1.00 94.50 166 THR A C 1
ATOM 1267 O O . THR A 1 166 ? -17.326 6.643 7.450 1.00 94.50 166 THR A O 1
ATOM 1270 N N . ALA A 1 167 ? -15.517 7.867 7.921 1.00 93.69 167 ALA A N 1
ATOM 1271 C CA . ALA A 1 167 ? -15.096 8.000 6.523 1.00 93.69 167 ALA A CA 1
ATOM 1272 C C . ALA A 1 167 ? -14.776 6.650 5.845 1.00 93.69 167 ALA A C 1
ATOM 1274 O O . ALA A 1 167 ? -14.777 6.554 4.619 1.00 93.69 167 ALA A O 1
ATOM 1275 N N . LYS A 1 168 ? -14.510 5.593 6.625 1.00 91.44 168 LYS A N 1
ATOM 1276 C CA . LYS A 1 168 ? -14.277 4.215 6.149 1.00 91.44 168 LYS A CA 1
ATOM 1277 C C . LYS A 1 168 ? -15.534 3.338 6.211 1.00 91.44 168 LYS A C 1
ATOM 1279 O O . LYS A 1 168 ? -15.460 2.139 5.912 1.00 91.44 168 LYS A O 1
ATOM 1284 N N . GLY A 1 169 ? -16.673 3.931 6.568 1.00 92.38 169 GLY A N 1
ATOM 1285 C CA . GLY A 1 169 ? -17.956 3.256 6.713 1.00 92.38 169 GLY A CA 1
ATOM 1286 C C . GLY A 1 169 ? -17.959 2.261 7.867 1.00 92.38 169 GLY A C 1
ATOM 1287 O O . GLY A 1 169 ? -18.389 1.131 7.659 1.00 92.38 169 GLY A O 1
ATOM 1288 N N . VAL A 1 170 ? -17.387 2.657 9.006 1.00 93.62 170 VAL A N 1
ATOM 1289 C CA . VAL A 1 170 ? -17.452 1.980 10.312 1.00 93.62 170 VAL A CA 1
ATOM 1290 C C . VAL A 1 170 ? -18.285 2.826 11.265 1.00 93.62 170 VAL A C 1
ATOM 1292 O O . VAL A 1 170 ? -18.207 4.070 11.128 1.00 93.62 170 VAL A O 1
#

Nearest PDB structures (foldseek):
  7s6c-assembly1_C  TM=8.758E-01  e=1.607E-03  Saccharopolyspora erythraea
  3mjc-assembly2_B  TM=8.183E-01  e=7.274E-03  Streptomyces nodosus
  5c37-assembly2_C  TM=9.181E-01  e=4.009E-02  Homo sapiens
  6nna-assembly2_B  TM=8.424E-01  e=3.755E-02  Homo sapiens
  6nna-assembly1_A  TM=5.025E-01  e=4.282E-02  Homo sapiens

Radius of gyration: 24.59 Å; Cα contacts (8 Å, |Δi|>4): 140; chains: 1; bounding box: 48×57×65 Å

Secondary structure (DSSP, 8-state):
------HHHHHHHGGGS---S-S---------HHHH--TTT-HHHHHHHHHHHHHHHHTTSS-PPPP-EEEEGGGHHHHHHHHTSTT----EEEE--TT------PPPSS-----SSSEEEEETTTSHHHHHHHHHHHHTT--EEEEE-TTTT-SHHHHHHHHHHHTTT-